Protein AF-A0A1D6P7B5-F1 (afdb_monomer)

Foldseek 3Di:
DPPVVVVVVVVVVVVVCVVVVPPDDDDDDDDDDDDDPDPPVDDDDDDDDAADDQQAPRDPQCADPVGDHPPHDGRPDPPPDDPPDDDDDPPDDD

Secondary structure (DSSP, 8-state):
-HHHHHHHHHHHHHHHHHHHHTT-PPP-PPP-PPP-S--------------S-TTS-SSTTS--TT-------S--S-TT--TT----------

pLDDT: mean 77.25, std 12.46, range [35.91, 92.31]

Sequence (94 aa):
MGSLVNNIMVVGAVLAALVAGGSCGPPKVPPGPNITTNYNGKWLTARATWYGQPNGAGAPDNGGACGIKKVIAKDVIPANWRPDAVYTSNVQFY

Solvent-accessible surface area (backbone atoms only — not comparable to full-atom values): 6609 Å² total; per-residue (Å²): 124,68,68,67,55,51,52,52,53,52,52,50,52,52,52,50,49,55,59,62,67,66,67,76,68,77,84,86,76,79,82,76,87,85,84,68,97,72,84,80,85,71,88,78,93,80,86,85,87,86,60,64,52,70,66,36,48,33,43,95,78,20,36,55,95,88,70,55,67,77,53,83,40,71,60,75,51,56,96,82,69,56,89,96,61,90,74,89,77,86,81,75,87,128

Mean predicted aligned error: 12.61 Å

Radius of gyration: 24.54 Å; Cα contacts (8 Å, |Δi|>4): 47; chains: 1; bounding box: 32×30×79 Å

InterPro domains:
  IPR036908 RlpA-like domain superfamily [G3DSA:2.40.40.10] (25-93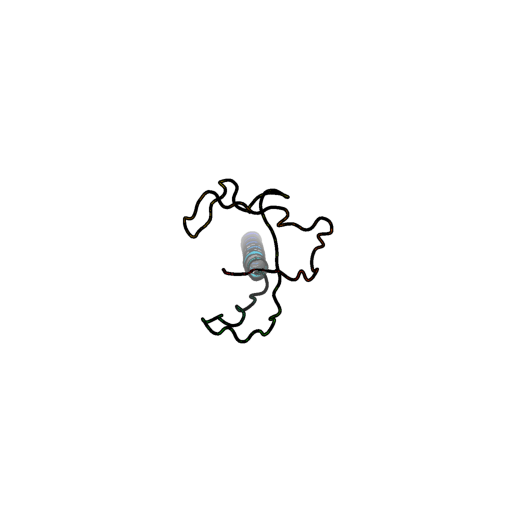)
  IPR036908 RlpA-like domain superfamily [SSF50685] (31-70)

Organism: Zea mays (NCBI:txid4577)

Structure (mmCIF, N/CA/C/O backbone):
data_AF-A0A1D6P7B5-F1
#
_entry.id   AF-A0A1D6P7B5-F1
#
loop_
_atom_site.group_PDB
_atom_site.id
_atom_site.type_symbol
_atom_site.label_atom_id
_atom_site.label_alt_id
_atom_site.label_comp_id
_atom_site.label_asym_id
_atom_site.label_entity_id
_atom_site.label_seq_id
_atom_site.pdbx_PDB_ins_code
_atom_site.Cartn_x
_atom_site.Cartn_y
_atom_site.Cartn_z
_atom_site.occupancy
_atom_site.B_iso_or_equiv
_atom_site.auth_seq_id
_atom_site.auth_comp_id
_atom_site.auth_asym_id
_atom_site.auth_atom_id
_atom_site.pdbx_PDB_model_num
ATOM 1 N N . MET A 1 1 ? 2.552 13.606 58.966 1.00 55.00 1 MET A N 1
ATOM 2 C CA . MET A 1 1 ? 3.445 12.805 58.093 1.00 55.00 1 MET A CA 1
ATOM 3 C C . MET A 1 1 ? 2.703 11.900 57.095 1.00 55.00 1 MET A C 1
ATOM 5 O O . MET A 1 1 ? 3.297 11.591 56.078 1.00 55.00 1 MET A O 1
ATOM 9 N N . GLY 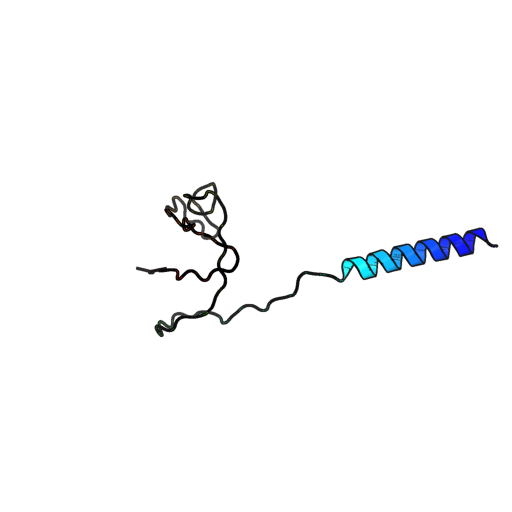A 1 2 ? 1.426 11.525 57.293 1.00 60.25 2 GLY A N 1
ATOM 10 C CA . GLY A 1 2 ? 0.718 10.600 56.378 1.00 60.25 2 GLY A CA 1
ATOM 11 C C . GLY A 1 2 ? 0.231 11.167 55.028 1.00 60.25 2 GLY A C 1
ATOM 12 O O . GLY A 1 2 ? 0.197 10.439 54.046 1.00 60.25 2 GLY A O 1
ATOM 13 N N . SER A 1 3 ? -0.101 12.462 54.939 1.00 65.81 3 SER A N 1
ATOM 14 C CA . SER A 1 3 ? -0.655 13.063 53.703 1.00 65.81 3 SER A CA 1
ATOM 15 C C . SER A 1 3 ? 0.380 13.201 52.569 1.00 65.81 3 SER A C 1
ATOM 17 O O . SER A 1 3 ? 0.099 12.889 51.416 1.00 65.81 3 SER A O 1
ATOM 19 N N . LEU A 1 4 ? 1.620 13.575 52.905 1.00 67.69 4 LEU A N 1
ATOM 20 C CA . LEU A 1 4 ? 2.725 13.703 51.945 1.00 67.69 4 LEU A CA 1
ATOM 21 C C . LEU A 1 4 ? 3.108 12.361 51.307 1.00 67.69 4 LEU A C 1
ATOM 23 O O 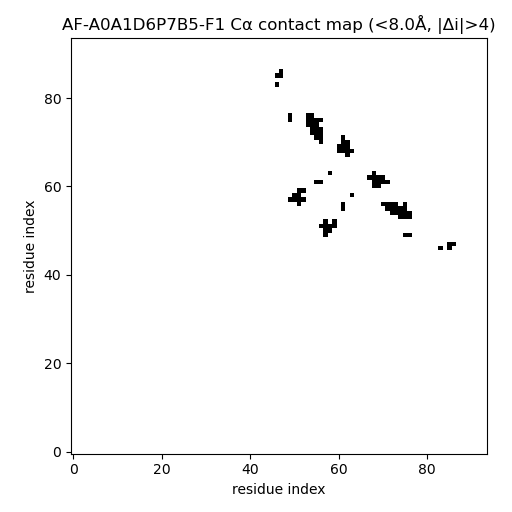. LEU A 1 4 ? 3.331 12.297 50.102 1.00 67.69 4 LEU A O 1
ATOM 27 N N . VAL A 1 5 ? 3.136 11.290 52.105 1.00 73.69 5 VAL A N 1
ATOM 28 C CA . VAL A 1 5 ? 3.458 9.938 51.629 1.00 73.69 5 VAL A CA 1
ATOM 29 C C . VAL A 1 5 ? 2.361 9.427 50.692 1.00 73.69 5 VAL A C 1
ATOM 31 O O . VAL A 1 5 ? 2.673 8.923 49.619 1.00 73.69 5 VAL A O 1
ATOM 34 N N . ASN A 1 6 ? 1.083 9.647 51.021 1.00 75.25 6 ASN A N 1
ATOM 35 C CA . ASN A 1 6 ? -0.030 9.267 50.146 1.00 75.25 6 ASN A CA 1
ATOM 36 C C . ASN A 1 6 ? 0.010 9.990 48.793 1.00 75.25 6 ASN A C 1
ATOM 38 O O . ASN A 1 6 ? -0.179 9.355 47.758 1.00 75.25 6 ASN A O 1
ATOM 42 N N . ASN A 1 7 ? 0.311 11.291 48.778 1.00 77.25 7 ASN A N 1
ATOM 43 C CA . ASN A 1 7 ? 0.398 12.055 47.531 1.00 77.25 7 ASN A CA 1
ATOM 44 C C . ASN A 1 7 ? 1.546 11.565 46.637 1.00 77.25 7 ASN A C 1
ATOM 46 O O . ASN A 1 7 ? 1.371 11.444 45.427 1.00 77.25 7 ASN A O 1
ATOM 50 N N . ILE A 1 8 ? 2.697 11.229 47.227 1.00 82.38 8 ILE A N 1
ATOM 51 C CA . ILE A 1 8 ? 3.838 10.658 46.494 1.00 82.38 8 ILE A CA 1
ATOM 52 C C . ILE A 1 8 ? 3.466 9.309 45.865 1.00 82.38 8 ILE A C 1
ATOM 54 O O . ILE A 1 8 ? 3.784 9.071 44.701 1.00 82.38 8 ILE A O 1
ATOM 58 N N . MET A 1 9 ? 2.749 8.451 46.596 1.00 80.62 9 MET A N 1
ATOM 59 C CA . MET A 1 9 ? 2.303 7.151 46.081 1.00 80.62 9 MET A CA 1
ATOM 60 C C . MET A 1 9 ? 1.304 7.300 44.927 1.00 80.62 9 MET A C 1
ATOM 62 O O . MET A 1 9 ? 1.399 6.576 43.936 1.00 80.62 9 MET A O 1
ATOM 66 N N . VAL A 1 10 ? 0.384 8.267 45.014 1.00 83.38 10 VAL A N 1
ATOM 67 C CA . VAL A 1 10 ? -0.577 8.566 43.939 1.00 83.38 10 VAL A CA 1
ATOM 68 C C . VAL A 1 10 ? 0.139 9.078 42.690 1.00 83.38 10 VAL A C 1
ATOM 70 O O . VAL A 1 10 ? -0.112 8.579 41.595 1.00 83.38 10 VAL A O 1
ATOM 73 N N . VAL A 1 11 ? 1.071 10.022 42.838 1.00 85.56 11 VAL A N 1
ATOM 74 C CA . VAL A 1 11 ? 1.851 10.551 41.706 1.00 85.56 11 VAL A CA 1
ATOM 75 C C . VAL A 1 11 ? 2.703 9.452 41.065 1.00 85.56 11 VAL A C 1
ATOM 77 O O . VAL A 1 11 ? 2.742 9.348 39.839 1.00 85.56 11 VAL A O 1
ATOM 80 N N . GLY A 1 12 ? 3.327 8.591 41.874 1.00 84.88 12 GLY A N 1
ATOM 81 C CA . GLY A 1 12 ? 4.095 7.444 41.388 1.00 84.88 12 GLY A CA 1
ATOM 82 C C . GLY A 1 12 ? 3.244 6.444 40.601 1.00 84.88 12 GLY A C 1
ATOM 83 O O . GLY A 1 12 ? 3.645 6.017 39.519 1.00 84.88 12 GLY A O 1
ATOM 84 N N . ALA A 1 13 ? 2.045 6.118 41.093 1.00 84.44 13 ALA A N 1
ATOM 85 C CA . ALA A 1 13 ? 1.118 5.214 40.412 1.00 84.44 13 ALA A CA 1
ATOM 86 C C . ALA A 1 13 ? 0.608 5.789 39.079 1.00 84.44 13 ALA A C 1
ATOM 88 O O . ALA A 1 13 ? 0.549 5.072 38.080 1.00 84.44 13 ALA A O 1
ATOM 89 N N . VAL A 1 14 ? 0.294 7.089 39.040 1.00 84.25 14 VAL A N 1
ATOM 90 C CA . VAL A 1 14 ? -0.124 7.778 37.809 1.00 84.25 14 VAL A CA 1
ATOM 91 C C . VAL A 1 14 ? 1.018 7.795 36.792 1.00 84.25 14 VAL A C 1
ATOM 93 O O . VAL A 1 14 ? 0.810 7.428 35.638 1.00 84.25 14 VAL A O 1
ATOM 96 N N . LEU A 1 15 ? 2.241 8.135 37.209 1.00 82.94 15 LEU A N 1
ATOM 97 C CA . LEU A 1 15 ? 3.400 8.147 36.314 1.00 82.94 15 LEU A CA 1
ATOM 98 C C . LEU A 1 15 ? 3.699 6.751 35.743 1.00 82.94 15 LEU A C 1
ATOM 100 O O . LEU A 1 15 ? 3.937 6.620 34.543 1.00 82.94 15 LEU A O 1
ATOM 104 N N . ALA A 1 16 ? 3.619 5.704 36.569 1.00 80.69 16 ALA A N 1
ATOM 105 C CA . ALA A 1 16 ? 3.791 4.323 36.121 1.00 80.69 16 ALA A CA 1
ATOM 106 C C . ALA A 1 16 ? 2.718 3.902 35.100 1.00 80.69 16 ALA A C 1
ATOM 108 O O . ALA A 1 16 ? 3.043 3.263 34.098 1.00 80.69 16 ALA A O 1
ATOM 109 N N . ALA A 1 17 ? 1.459 4.306 35.307 1.00 78.12 17 ALA A N 1
ATOM 110 C CA . ALA A 1 17 ? 0.364 4.023 34.381 1.00 78.12 17 ALA A CA 1
ATOM 111 C C . ALA A 1 17 ? 0.535 4.736 33.027 1.00 78.12 17 ALA A C 1
ATOM 113 O O . ALA A 1 17 ? 0.282 4.128 31.987 1.00 78.12 17 ALA A O 1
ATOM 114 N N . LEU A 1 18 ? 1.011 5.989 33.013 1.00 76.94 18 LEU A N 1
ATOM 115 C CA . LEU A 1 18 ? 1.295 6.707 31.764 1.00 76.94 18 LEU A CA 1
ATOM 116 C C . LEU A 1 18 ? 2.456 6.073 30.982 1.00 76.94 18 LEU A C 1
ATOM 118 O O . LEU A 1 18 ? 2.373 5.945 29.760 1.00 76.94 18 LEU A O 1
ATOM 122 N N . VAL A 1 19 ? 3.521 5.653 31.671 1.00 74.56 19 VAL A N 1
ATOM 123 C CA . VAL A 1 19 ? 4.689 5.025 31.029 1.00 74.56 19 VAL A CA 1
ATOM 124 C C . VAL A 1 19 ? 4.331 3.652 30.456 1.00 74.56 19 VAL A C 1
ATOM 126 O O . VAL A 1 19 ? 4.688 3.362 29.314 1.00 74.56 19 VAL A O 1
ATOM 129 N N . ALA A 1 20 ? 3.586 2.836 31.209 1.00 67.81 20 ALA A N 1
ATOM 130 C CA . ALA A 1 20 ? 3.148 1.513 30.765 1.00 67.81 20 ALA A CA 1
ATOM 131 C C . ALA A 1 20 ? 2.071 1.580 29.666 1.00 67.81 20 ALA A C 1
ATOM 133 O O . ALA A 1 20 ? 2.085 0.778 28.735 1.00 67.81 20 ALA A O 1
ATOM 134 N N . GLY A 1 21 ? 1.156 2.553 29.734 1.00 64.81 21 GLY A N 1
ATOM 135 C CA . GLY A 1 21 ? 0.109 2.744 28.727 1.00 64.81 21 GLY A CA 1
ATOM 136 C C . GLY A 1 21 ? 0.628 3.270 27.384 1.00 64.81 21 GLY A C 1
ATOM 137 O O . GLY A 1 21 ? 0.028 2.999 26.346 1.00 64.81 21 GLY A O 1
ATOM 138 N N . GLY A 1 22 ? 1.755 3.991 27.380 1.00 62.59 22 GLY A N 1
ATOM 139 C CA . GLY A 1 22 ? 2.360 4.550 26.166 1.00 62.59 22 GLY A CA 1
ATOM 140 C C . GLY A 1 22 ? 3.239 3.582 25.366 1.00 62.59 22 GLY A C 1
ATOM 141 O O . GLY A 1 22 ? 3.672 3.930 24.270 1.00 62.59 22 GLY A O 1
ATOM 142 N N . SER A 1 23 ? 3.532 2.383 25.884 1.00 63.47 23 SER A N 1
ATOM 143 C CA . SER A 1 23 ? 4.510 1.468 25.266 1.00 63.47 23 SER A CA 1
ATOM 144 C C . SER A 1 23 ? 3.928 0.581 24.152 1.00 63.47 23 SER A C 1
ATOM 146 O O . SER A 1 23 ? 4.675 -0.091 23.442 1.00 63.47 23 SER A O 1
ATOM 148 N N . CYS A 1 24 ? 2.605 0.572 23.976 1.00 66.44 24 CYS A N 1
ATOM 149 C CA . CYS A 1 24 ? 1.899 -0.326 23.061 1.00 66.44 24 CYS A CA 1
ATOM 150 C C . CYS A 1 24 ? 1.671 0.333 21.689 1.00 66.44 24 CYS A C 1
ATOM 152 O O . CYS A 1 24 ? 0.543 0.661 21.324 1.00 66.44 24 CYS A O 1
ATOM 154 N N . GLY A 1 25 ? 2.740 0.556 20.922 1.00 69.31 25 GLY A N 1
ATOM 155 C CA . GLY A 1 25 ? 2.607 0.925 19.509 1.00 69.31 25 GLY A CA 1
ATOM 156 C C . GLY A 1 25 ? 2.074 -0.250 18.671 1.00 69.31 25 GLY A C 1
ATOM 157 O O . GLY A 1 25 ? 2.286 -1.407 19.045 1.00 69.31 25 GLY A O 1
ATOM 158 N N . PR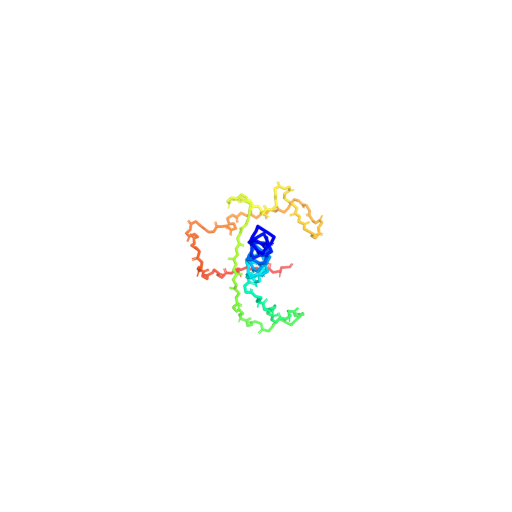O A 1 26 ? 1.403 -0.001 17.530 1.00 76.81 26 PRO A N 1
ATOM 159 C CA . PRO A 1 26 ? 1.047 -1.074 16.605 1.00 76.81 26 PRO A CA 1
ATOM 160 C C . PRO A 1 26 ? 2.304 -1.866 16.189 1.00 76.81 26 PRO A C 1
ATOM 162 O O . PRO A 1 26 ? 3.388 -1.278 16.100 1.00 76.81 26 PRO A O 1
ATOM 165 N N . PRO A 1 27 ? 2.190 -3.183 15.920 1.00 79.06 27 PRO A N 1
ATOM 166 C CA . PRO A 1 27 ? 3.329 -4.002 15.522 1.00 79.06 27 PRO A CA 1
ATOM 167 C C . PRO A 1 27 ? 4.083 -3.379 14.345 1.00 79.06 27 PRO A C 1
ATOM 169 O O . PRO A 1 27 ? 3.495 -3.058 13.310 1.00 79.06 27 PRO A O 1
ATOM 172 N N . LYS A 1 28 ? 5.401 -3.220 14.488 1.00 84.38 28 LYS A N 1
ATOM 173 C CA . LYS A 1 28 ? 6.249 -2.733 13.400 1.00 84.38 28 LYS A CA 1
ATOM 174 C C . LYS A 1 28 ? 6.434 -3.846 12.373 1.00 84.38 28 LYS A C 1
ATOM 176 O O . LYS A 1 28 ? 7.147 -4.812 12.626 1.00 84.38 28 LYS A O 1
ATOM 181 N N . VAL A 1 29 ? 5.811 -3.692 11.209 1.00 85.94 29 VAL A N 1
ATOM 182 C CA . VAL A 1 29 ? 6.006 -4.590 10.065 1.00 85.94 29 VAL A CA 1
ATOM 183 C C . VAL A 1 29 ? 7.145 -4.029 9.202 1.00 85.94 29 VAL A C 1
ATOM 185 O O . VAL A 1 29 ? 7.035 -2.885 8.752 1.00 85.94 29 VAL A O 1
ATOM 188 N N . PRO A 1 30 ? 8.257 -4.760 8.990 1.00 90.50 30 PRO A N 1
ATOM 189 C CA . PRO A 1 30 ? 9.312 -4.306 8.090 1.00 90.50 30 PRO A CA 1
ATOM 190 C C . PRO A 1 30 ? 8.794 -4.254 6.641 1.00 90.50 30 PRO A C 1
ATOM 192 O O . PRO A 1 30 ? 7.955 -5.079 6.269 1.00 90.50 30 PRO A O 1
ATOM 195 N N . PRO A 1 31 ? 9.279 -3.315 5.807 1.00 90.38 31 PRO A N 1
ATOM 196 C CA . PRO A 1 31 ? 8.946 -3.299 4.387 1.00 90.38 31 PRO A CA 1
ATOM 197 C C . PRO A 1 31 ? 9.327 -4.616 3.702 1.00 90.38 31 PRO A C 1
ATOM 199 O O . PRO A 1 31 ? 10.329 -5.243 4.049 1.00 90.38 31 PRO A O 1
ATOM 202 N N . GLY A 1 32 ? 8.526 -5.020 2.715 1.00 86.94 32 GLY A N 1
ATOM 203 C CA . GLY A 1 32 ? 8.862 -6.137 1.838 1.00 86.94 32 GLY A CA 1
ATOM 204 C C . GLY A 1 32 ? 10.064 -5.834 0.928 1.00 86.94 32 GLY A C 1
ATOM 205 O O . GLY A 1 32 ? 10.671 -4.765 1.020 1.00 86.94 32 GLY A O 1
ATOM 206 N N . PRO A 1 33 ? 10.414 -6.764 0.025 1.00 88.62 33 PRO A N 1
ATOM 207 C CA . PRO A 1 33 ? 11.508 -6.570 -0.924 1.00 88.62 33 PRO A CA 1
ATOM 208 C C . PRO A 1 33 ? 11.323 -5.316 -1.793 1.00 88.62 33 PRO A C 1
ATOM 210 O O . PRO A 1 33 ? 10.223 -5.043 -2.272 1.00 88.62 33 PRO A O 1
ATOM 213 N N . ASN A 1 34 ? 12.415 -4.592 -2.055 1.00 91.81 34 ASN A N 1
ATOM 214 C CA . ASN A 1 34 ? 12.417 -3.485 -3.013 1.00 91.81 34 ASN A CA 1
ATOM 215 C C . ASN A 1 34 ? 12.306 -4.016 -4.447 1.00 91.81 34 ASN A C 1
ATOM 217 O O . ASN A 1 34 ? 13.101 -4.859 -4.868 1.00 91.81 34 ASN A O 1
ATOM 221 N N . ILE A 1 35 ? 11.345 -3.488 -5.204 1.00 89.50 35 ILE A N 1
ATOM 222 C CA . ILE A 1 35 ? 11.148 -3.829 -6.614 1.00 89.50 35 ILE A CA 1
ATOM 223 C C . ILE A 1 35 ? 12.090 -2.985 -7.476 1.00 89.50 35 ILE A C 1
ATOM 225 O O . ILE A 1 35 ? 12.135 -1.763 -7.350 1.00 89.50 35 ILE A O 1
ATOM 229 N N . THR A 1 36 ? 12.846 -3.643 -8.351 1.00 91.31 36 THR A N 1
ATOM 230 C CA . THR A 1 36 ? 13.724 -3.006 -9.343 1.00 91.31 36 THR A CA 1
ATOM 231 C C . THR A 1 36 ? 13.118 -3.130 -10.742 1.00 91.31 36 THR A C 1
ATOM 233 O O . THR A 1 36 ? 12.045 -3.701 -10.918 1.00 91.31 36 THR A O 1
ATOM 236 N N . THR A 1 37 ? 13.815 -2.647 -11.770 1.00 92.31 37 THR A N 1
ATOM 237 C CA . THR A 1 37 ? 13.411 -2.756 -13.185 1.00 92.31 37 THR A CA 1
ATOM 238 C C . THR A 1 37 ? 13.500 -4.184 -13.76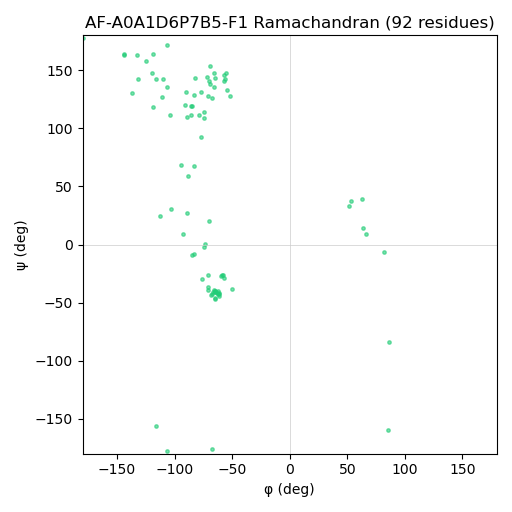1 1.00 92.31 37 THR A C 1
ATOM 240 O O . THR A 1 37 ? 13.572 -4.365 -14.973 1.00 92.31 37 THR A O 1
ATOM 243 N N . ASN A 1 38 ? 13.519 -5.221 -12.916 1.00 91.62 38 ASN A N 1
ATOM 244 C CA . ASN A 1 38 ? 13.588 -6.619 -13.334 1.00 91.62 38 ASN A CA 1
ATOM 245 C C . ASN A 1 38 ? 12.183 -7.211 -13.550 1.00 91.62 38 ASN A C 1
ATOM 247 O O . ASN A 1 38 ? 11.465 -7.501 -12.594 1.00 91.62 38 ASN A O 1
ATOM 251 N N . TYR A 1 39 ? 11.829 -7.469 -14.808 1.00 89.56 39 TYR A N 1
ATOM 252 C CA . TYR A 1 39 ? 10.543 -8.040 -15.221 1.00 89.56 39 TYR A CA 1
ATOM 253 C C . TYR A 1 39 ? 10.555 -9.580 -15.240 1.00 89.56 39 TYR A C 1
ATOM 255 O O . TYR A 1 39 ? 10.306 -10.208 -16.264 1.00 89.56 39 TYR A O 1
ATOM 263 N N . ASN A 1 40 ? 10.844 -10.218 -14.103 1.00 90.25 40 ASN A N 1
ATOM 264 C CA . ASN A 1 40 ? 11.009 -11.680 -14.017 1.00 90.25 40 ASN A CA 1
ATOM 265 C C . ASN A 1 40 ? 9.704 -12.508 -14.115 1.00 90.25 40 ASN A C 1
ATOM 267 O O . ASN A 1 40 ? 9.755 -13.733 -13.992 1.00 90.25 40 ASN A O 1
ATOM 271 N N . GLY A 1 41 ? 8.546 -11.859 -14.278 1.00 87.12 41 GLY A N 1
ATOM 272 C CA . GLY A 1 41 ? 7.239 -12.505 -14.443 1.00 87.12 41 GLY A CA 1
ATOM 273 C C . GLY A 1 41 ? 6.720 -13.279 -13.224 1.00 87.12 41 GLY A C 1
ATOM 274 O O . GLY A 1 41 ? 5.732 -14.003 -13.346 1.00 87.12 41 GLY A O 1
ATOM 275 N N . LYS A 1 42 ? 7.363 -13.170 -12.054 1.00 85.81 42 LYS A N 1
ATOM 276 C CA . LYS A 1 42 ? 6.943 -13.883 -10.840 1.00 85.81 42 LYS A CA 1
ATOM 277 C C . LYS A 1 42 ? 5.959 -13.048 -10.028 1.00 85.81 42 LYS A C 1
ATOM 279 O O . LYS A 1 42 ? 6.226 -11.895 -9.704 1.00 85.81 42 LYS A O 1
ATOM 284 N N . TRP A 1 43 ? 4.852 -13.669 -9.633 1.00 84.38 43 TRP A N 1
ATOM 285 C CA . TRP A 1 43 ? 3.900 -13.080 -8.695 1.00 84.38 43 TRP A CA 1
ATOM 286 C C . TRP A 1 43 ? 4.496 -13.001 -7.287 1.00 84.38 43 TRP A C 1
ATOM 288 O O . TRP A 1 43 ? 5.177 -13.926 -6.839 1.00 84.38 43 TRP A O 1
ATOM 298 N N . LEU A 1 44 ? 4.212 -11.907 -6.581 1.00 84.94 44 LEU A N 1
ATOM 299 C CA . LEU A 1 44 ? 4.591 -11.698 -5.184 1.00 84.94 44 LEU A CA 1
ATOM 300 C C . LEU A 1 44 ? 3.338 -11.505 -4.329 1.00 84.94 44 LEU A C 1
ATOM 302 O O . LEU A 1 44 ? 2.348 -10.929 -4.778 1.00 84.94 44 LEU A O 1
ATOM 306 N N . THR A 1 45 ? 3.398 -11.957 -3.080 1.00 82.94 45 THR A N 1
ATOM 307 C CA . THR A 1 45 ? 2.319 -11.751 -2.110 1.00 82.94 45 THR A CA 1
ATOM 308 C C . THR A 1 45 ? 2.347 -10.319 -1.578 1.00 82.94 45 THR A C 1
ATOM 310 O O . THR A 1 45 ? 3.384 -9.845 -1.117 1.00 82.94 45 THR A O 1
ATOM 313 N N . ALA A 1 46 ? 1.193 -9.651 -1.576 1.00 81.88 46 ALA A N 1
ATOM 314 C CA . ALA A 1 46 ? 0.993 -8.334 -0.977 1.00 81.88 46 ALA A CA 1
ATOM 315 C C . ALA A 1 46 ? -0.412 -8.231 -0.357 1.00 81.88 46 ALA A C 1
ATOM 317 O O . ALA A 1 46 ? -1.297 -9.027 -0.673 1.00 81.88 46 ALA A O 1
ATOM 318 N N . ARG A 1 47 ? -0.623 -7.244 0.523 1.00 78.31 47 ARG A N 1
ATOM 319 C CA . ARG A 1 47 ? -1.956 -6.877 1.033 1.00 78.31 47 ARG A CA 1
ATOM 320 C C . ARG A 1 47 ? -2.387 -5.566 0.387 1.00 78.31 47 ARG A C 1
ATOM 322 O O . ARG A 1 47 ? -1.589 -4.635 0.318 1.00 78.31 47 ARG A O 1
ATOM 329 N N . ALA A 1 48 ? -3.635 -5.500 -0.064 1.00 77.62 48 ALA A N 1
ATOM 330 C CA . ALA A 1 48 ? -4.205 -4.323 -0.706 1.00 77.62 48 ALA A CA 1
ATOM 331 C C . ALA A 1 48 ? -5.358 -3.748 0.127 1.00 77.62 48 ALA A C 1
ATOM 333 O O . ALA A 1 48 ? -6.163 -4.490 0.690 1.00 77.62 48 ALA A O 1
ATOM 334 N N . THR A 1 49 ? -5.447 -2.421 0.167 1.00 79.94 49 THR A N 1
ATOM 335 C CA . THR A 1 49 ? -6.590 -1.660 0.684 1.00 79.94 49 THR A CA 1
ATOM 336 C C . THR A 1 49 ? -6.951 -0.565 -0.317 1.00 79.94 49 THR A C 1
ATOM 338 O O . THR A 1 49 ? -6.163 -0.232 -1.203 1.00 79.94 49 THR A O 1
ATOM 341 N N . TRP A 1 50 ? -8.153 -0.014 -0.192 1.00 81.69 50 TRP A N 1
ATOM 342 C CA . TRP A 1 50 ? -8.651 1.078 -1.023 1.00 81.69 50 TRP A CA 1
ATOM 343 C C . TRP A 1 50 ? -9.093 2.249 -0.150 1.00 81.69 50 TRP A C 1
ATOM 345 O O . TRP A 1 50 ?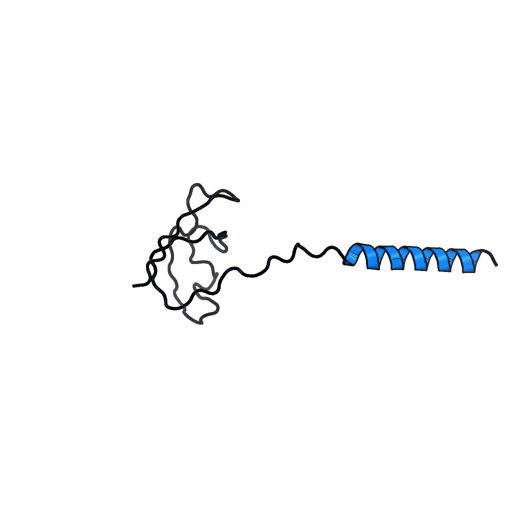 -9.370 2.089 1.038 1.00 81.69 50 TRP A O 1
ATOM 355 N N . TYR A 1 51 ? -9.139 3.437 -0.745 1.00 83.12 51 TYR A N 1
ATOM 356 C CA . TYR A 1 51 ? -9.590 4.664 -0.097 1.00 83.12 51 TYR A CA 1
ATOM 357 C C . TYR A 1 51 ? -10.348 5.526 -1.108 1.00 83.12 51 TYR A C 1
ATOM 359 O O . TYR A 1 51 ? -10.240 5.306 -2.312 1.00 83.12 51 TYR A O 1
ATOM 367 N N . GLY A 1 52 ? -11.098 6.515 -0.623 1.00 86.81 52 GLY A N 1
ATOM 368 C CA . GLY A 1 52 ? -11.882 7.403 -1.478 1.00 86.81 52 GLY A CA 1
ATOM 369 C C . GLY A 1 52 ? -13.259 6.850 -1.839 1.00 86.81 52 GLY A C 1
ATOM 370 O O . GLY A 1 52 ? -13.816 6.010 -1.135 1.00 86.81 52 GLY A O 1
ATOM 371 N N . GLN A 1 53 ? -13.838 7.386 -2.914 1.00 83.69 53 GLN A N 1
ATOM 372 C CA . GLN A 1 53 ? -15.173 7.004 -3.378 1.00 83.69 53 GLN A CA 1
ATOM 373 C C . GLN A 1 53 ? -15.177 5.590 -3.994 1.00 83.69 53 GLN A C 1
ATOM 375 O O . GLN A 1 53 ? -14.232 5.263 -4.712 1.00 83.69 53 GLN A O 1
ATOM 380 N N . PRO A 1 54 ? -16.252 4.792 -3.811 1.00 80.69 54 PRO A N 1
ATOM 381 C CA . PRO A 1 54 ? -16.366 3.424 -4.335 1.00 80.69 54 PRO A CA 1
ATOM 382 C C . PRO A 1 54 ? -16.046 3.256 -5.830 1.00 80.69 54 PRO A C 1
ATOM 384 O O . PRO A 1 54 ? -15.398 2.294 -6.232 1.00 80.69 54 PRO A O 1
ATOM 387 N N . ASN A 1 55 ? -16.459 4.222 -6.652 1.00 80.12 55 ASN A N 1
ATOM 388 C CA . ASN A 1 55 ? -16.212 4.244 -8.098 1.00 80.12 55 ASN A CA 1
ATOM 389 C C . ASN A 1 55 ? -15.256 5.385 -8.503 1.00 80.12 55 ASN A C 1
ATOM 391 O O . ASN A 1 55 ? -15.325 5.878 -9.628 1.00 80.12 55 ASN A O 1
ATOM 395 N N . GLY A 1 56 ? -14.413 5.851 -7.574 1.00 80.44 56 GLY A N 1
ATOM 396 C CA . GLY A 1 56 ? -13.449 6.932 -7.787 1.00 80.44 56 GLY A CA 1
ATOM 397 C C . GLY A 1 56 ? -11.999 6.450 -7.885 1.00 80.44 56 GLY A C 1
ATOM 398 O O . GLY A 1 56 ? -11.677 5.301 -7.595 1.00 80.44 56 GLY A O 1
ATOM 399 N N . ALA A 1 57 ? -11.095 7.364 -8.243 1.00 85.25 57 ALA A N 1
ATOM 400 C CA . ALA A 1 57 ? -9.666 7.087 -8.423 1.00 85.25 57 ALA A CA 1
ATOM 401 C C . ALA A 1 57 ? -8.824 7.248 -7.136 1.00 85.25 57 ALA A C 1
ATOM 403 O O . ALA A 1 57 ? -7.640 7.579 -7.192 1.00 85.25 57 ALA A O 1
ATOM 404 N N . GLY A 1 58 ? -9.429 7.054 -5.963 1.00 87.56 58 GLY A N 1
ATOM 405 C CA . GLY A 1 58 ? -8.775 7.276 -4.674 1.00 87.56 58 GLY A CA 1
ATOM 406 C C . GLY A 1 58 ? -8.870 8.724 -4.198 1.00 87.56 58 GLY A C 1
ATOM 407 O O . GLY A 1 58 ? -9.745 9.060 -3.398 1.00 87.56 58 GLY A O 1
ATOM 408 N N . ALA A 1 59 ? -7.971 9.591 -4.666 1.00 89.00 59 ALA A N 1
ATOM 409 C CA . ALA A 1 59 ? -7.893 10.968 -4.180 1.00 89.00 59 ALA A CA 1
ATOM 410 C C . ALA A 1 59 ? -9.150 11.788 -4.554 1.00 89.00 59 ALA A C 1
ATOM 412 O O . ALA A 1 59 ? -9.577 11.740 -5.711 1.00 89.00 59 ALA A O 1
ATOM 413 N N . PRO A 1 60 ? -9.725 12.588 -3.629 1.00 88.25 60 PRO A N 1
ATOM 414 C CA . PRO A 1 60 ? -10.928 13.383 -3.906 1.00 88.25 60 PRO A CA 1
ATOM 415 C C . PRO A 1 60 ? -10.786 14.376 -5.069 1.00 88.25 60 PRO A C 1
ATOM 417 O O . PRO A 1 60 ? -11.774 14.729 -5.704 1.00 88.25 60 PRO A O 1
ATOM 420 N N . ASP A 1 61 ? -9.564 14.825 -5.355 1.00 90.00 61 ASP A N 1
ATOM 421 C CA . ASP A 1 61 ? -9.234 15.759 -6.434 1.00 90.00 61 ASP A CA 1
ATOM 422 C C . ASP A 1 61 ? -8.834 15.058 -7.750 1.00 90.00 61 ASP A C 1
ATOM 424 O O . ASP A 1 61 ? -8.350 15.717 -8.674 1.00 90.00 61 ASP A O 1
ATOM 428 N N . ASN A 1 62 ? -9.002 13.730 -7.848 1.00 86.56 62 ASN A N 1
ATOM 429 C CA . ASN A 1 62 ? -8.499 12.896 -8.950 1.00 86.56 62 ASN A CA 1
ATOM 430 C C . ASN A 1 62 ? -6.994 13.111 -9.224 1.00 86.56 62 ASN A C 1
ATOM 432 O O . ASN A 1 62 ? -6.550 13.093 -10.379 1.00 86.56 62 ASN A O 1
ATOM 436 N N . GLY A 1 63 ? -6.218 13.386 -8.171 1.00 89.50 63 GLY A N 1
ATOM 437 C CA . GLY A 1 63 ? -4.769 13.559 -8.213 1.00 89.50 63 GLY A CA 1
ATOM 438 C C . GLY A 1 63 ? -4.006 12.496 -7.419 1.00 89.50 63 GLY A C 1
ATOM 439 O O . GLY A 1 63 ? -4.495 11.398 -7.175 1.00 89.50 63 GLY A O 1
ATOM 440 N N . GLY A 1 64 ? -2.784 12.826 -6.999 1.00 89.94 64 GLY A N 1
ATOM 441 C CA . GLY A 1 64 ? -1.989 11.989 -6.100 1.00 89.94 64 GLY A CA 1
ATOM 442 C C . GLY A 1 64 ? -0.634 12.608 -5.760 1.00 89.94 64 GLY A C 1
ATOM 443 O O . GLY A 1 64 ? -0.271 13.663 -6.285 1.00 89.94 64 GLY A O 1
ATOM 444 N N . ALA A 1 65 ? 0.134 11.928 -4.904 1.00 91.62 65 ALA A N 1
ATOM 445 C CA . ALA A 1 65 ? 1.449 12.386 -4.440 1.00 91.62 65 ALA A CA 1
ATOM 446 C C . ALA A 1 65 ? 2.470 12.596 -5.577 1.00 91.62 65 ALA A C 1
ATOM 448 O O . ALA A 1 65 ? 3.349 13.441 -5.464 1.00 91.62 65 ALA A O 1
ATOM 449 N N . CYS A 1 66 ? 2.327 11.878 -6.695 1.00 90.94 66 CYS A N 1
ATOM 450 C CA . CYS A 1 66 ? 3.180 12.028 -7.879 1.00 90.94 66 CYS A CA 1
ATOM 451 C C . CYS A 1 66 ? 2.886 13.296 -8.706 1.00 90.94 66 CYS A C 1
ATOM 453 O O . CYS A 1 66 ? 3.537 13.517 -9.722 1.00 90.94 66 CYS A O 1
ATOM 455 N N . GLY A 1 67 ? 1.890 14.109 -8.332 1.00 90.31 67 GLY A N 1
ATOM 456 C CA . GLY A 1 67 ? 1.570 15.380 -8.998 1.00 90.31 67 GLY A CA 1
ATOM 457 C C . GLY A 1 67 ? 0.713 15.272 -10.267 1.00 90.31 67 GLY A C 1
ATOM 458 O O . GLY A 1 67 ? 0.250 16.291 -10.774 1.00 90.31 67 GLY A O 1
ATOM 459 N N . ILE A 1 68 ? 0.436 14.060 -10.755 1.00 88.25 68 ILE A N 1
ATOM 460 C CA . ILE A 1 68 ? -0.460 13.822 -11.897 1.00 88.25 68 ILE A CA 1
ATOM 461 C C . ILE A 1 68 ? -1.906 14.138 -11.487 1.00 88.25 68 ILE A C 1
ATOM 463 O O . ILE A 1 68 ? -2.333 13.795 -10.383 1.00 88.25 68 ILE A O 1
ATOM 467 N N . LYS A 1 69 ? -2.662 14.795 -12.374 1.00 87.25 69 LYS A N 1
ATOM 468 C CA . LYS A 1 69 ? -4.085 15.135 -12.196 1.00 87.25 69 LYS A CA 1
ATOM 469 C C . LYS A 1 69 ? -4.943 14.470 -13.269 1.00 87.25 69 LYS A C 1
ATOM 471 O O . LYS A 1 69 ? -4.426 14.068 -14.308 1.00 87.25 69 LYS A O 1
ATOM 476 N N . LYS A 1 70 ? -6.261 14.425 -13.034 1.00 84.06 70 LYS A N 1
ATOM 477 C CA . LYS A 1 70 ? -7.255 13.754 -13.895 1.00 84.06 70 LYS A CA 1
ATOM 478 C C . LYS A 1 70 ? -7.021 12.244 -13.996 1.00 84.06 70 LYS A C 1
ATOM 480 O O . LYS A 1 70 ? -7.186 11.653 -15.059 1.00 84.06 70 LYS A O 1
ATOM 485 N N . VAL A 1 71 ? -6.644 11.623 -12.884 1.00 79.06 71 VAL A N 1
ATOM 486 C CA . VAL A 1 71 ? -6.581 10.166 -12.785 1.00 79.06 71 VAL A CA 1
ATOM 487 C C . VAL A 1 71 ? -8.006 9.620 -12.861 1.00 79.06 71 VAL A C 1
ATOM 489 O O . VAL A 1 71 ? -8.880 10.052 -12.113 1.00 79.06 71 VAL A O 1
ATOM 492 N N . ILE A 1 72 ? -8.244 8.689 -13.782 1.00 76.12 72 ILE A N 1
ATOM 493 C CA . ILE A 1 72 ? -9.535 8.019 -13.941 1.00 76.12 72 ILE A CA 1
ATOM 494 C C . ILE A 1 72 ? -9.306 6.536 -13.701 1.00 76.12 72 ILE A C 1
ATOM 496 O O . ILE A 1 72 ? -8.568 5.889 -14.440 1.00 76.12 72 ILE A O 1
ATOM 500 N N . ALA A 1 73 ? -9.968 5.999 -12.685 1.00 69.25 73 ALA A N 1
ATOM 501 C CA . ALA A 1 73 ? -10.025 4.574 -12.426 1.00 69.25 73 ALA A CA 1
ATOM 502 C C . ALA A 1 73 ? -11.469 4.226 -12.065 1.00 69.25 73 ALA A C 1
ATOM 504 O O . ALA A 1 73 ? -12.096 4.918 -11.265 1.00 69.25 73 ALA A O 1
ATOM 505 N N . LYS A 1 74 ? -12.010 3.201 -12.719 1.00 67.12 74 LYS A N 1
ATOM 506 C CA . LYS A 1 74 ? -13.373 2.712 -12.502 1.00 67.12 74 LYS A CA 1
ATOM 507 C C . LYS A 1 74 ? -13.289 1.362 -11.818 1.00 67.12 74 LYS A C 1
ATOM 509 O O . LYS A 1 74 ? -12.378 0.596 -12.118 1.00 67.12 74 LYS A O 1
ATOM 514 N N . ASP A 1 75 ? -14.222 1.117 -10.905 1.00 69.19 75 ASP A N 1
ATOM 515 C CA . ASP A 1 75 ? -14.385 -0.171 -10.224 1.00 69.19 75 ASP A CA 1
ATOM 516 C C . ASP A 1 75 ? -13.088 -0.674 -9.572 1.00 69.19 75 ASP A C 1
ATOM 518 O O . ASP A 1 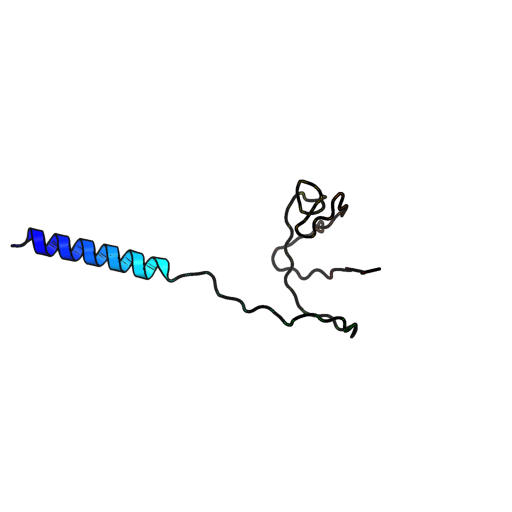75 ? -12.792 -1.866 -9.542 1.00 69.19 75 ASP A O 1
ATOM 522 N N . VAL A 1 76 ? -12.309 0.268 -9.021 1.00 70.38 76 VAL A N 1
ATOM 523 C CA . VAL A 1 76 ? -11.098 -0.020 -8.231 1.00 70.38 76 VAL A CA 1
ATOM 524 C C . VAL A 1 76 ? -11.440 -0.918 -7.041 1.00 70.38 76 VAL A C 1
ATOM 526 O O . VAL A 1 76 ? -10.612 -1.701 -6.578 1.00 70.38 76 VAL A O 1
ATOM 529 N N . ILE A 1 77 ? -12.677 -0.8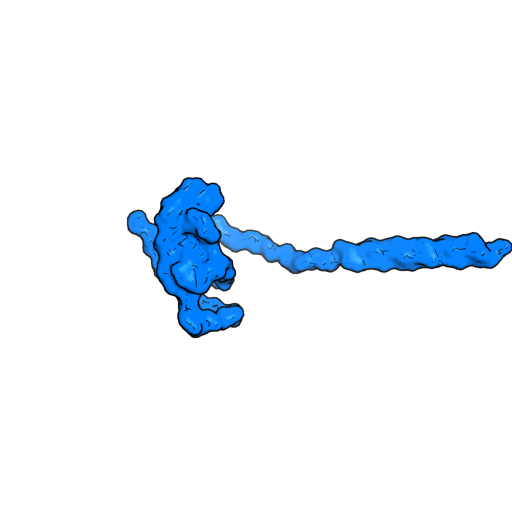03 -6.557 1.00 72.38 77 ILE A N 1
ATOM 530 C CA . ILE A 1 77 ? -13.220 -1.581 -5.457 1.00 72.38 77 ILE A CA 1
ATOM 531 C C . ILE A 1 77 ? -14.145 -2.640 -6.056 1.00 72.38 77 ILE A C 1
ATOM 533 O O . ILE A 1 77 ? -15.198 -2.294 -6.597 1.00 72.38 77 ILE A O 1
ATOM 537 N N . PRO A 1 78 ? -13.777 -3.930 -5.983 1.00 73.12 78 PRO A N 1
ATOM 538 C CA . PRO A 1 78 ? -14.607 -4.988 -6.532 1.00 73.12 78 PRO A CA 1
ATOM 539 C C . PRO A 1 78 ? -15.931 -5.078 -5.764 1.00 73.12 78 PRO A C 1
ATOM 541 O O . PRO A 1 78 ? -15.967 -4.939 -4.542 1.00 73.12 78 PRO A O 1
ATOM 544 N N . ALA A 1 79 ? -17.026 -5.366 -6.473 1.00 74.88 79 ALA A N 1
ATOM 545 C CA . ALA A 1 79 ? -18.373 -5.415 -5.891 1.00 74.88 79 ALA A CA 1
ATOM 546 C C . ALA A 1 79 ? -18.511 -6.415 -4.723 1.00 74.88 79 ALA A C 1
ATOM 548 O O . ALA A 1 79 ? -19.350 -6.243 -3.845 1.00 74.88 79 ALA A O 1
ATOM 549 N N . ASN A 1 80 ? -17.675 -7.455 -4.694 1.00 76.00 80 ASN A N 1
ATOM 550 C CA . ASN A 1 80 ? -17.607 -8.467 -3.641 1.00 76.00 80 ASN A CA 1
ATOM 551 C C . ASN A 1 80 ? -16.412 -8.256 -2.694 1.00 76.00 80 ASN A C 1
ATOM 553 O O . ASN A 1 80 ? -15.850 -9.238 -2.194 1.00 76.00 80 ASN A O 1
ATOM 557 N N . TRP A 1 81 ? -15.991 -7.004 -2.481 1.00 76.62 81 TRP A N 1
ATOM 558 C CA . TRP A 1 81 ? -14.874 -6.701 -1.597 1.00 76.62 81 TRP A CA 1
ATOM 559 C C . TRP A 1 81 ? -15.079 -7.300 -0.198 1.00 76.62 81 TRP A C 1
ATOM 561 O O . TRP A 1 81 ? -16.147 -7.173 0.404 1.00 76.62 81 TRP A O 1
ATOM 571 N N . ARG A 1 82 ? -14.039 -7.951 0.325 1.00 74.06 82 ARG A N 1
ATOM 572 C CA . ARG A 1 82 ? -13.973 -8.456 1.696 1.00 74.06 82 ARG A CA 1
ATOM 573 C C . ARG A 1 82 ? -12.648 -8.033 2.326 1.00 74.06 82 ARG A C 1
ATOM 575 O O . ARG A 1 82 ? -11.624 -8.063 1.634 1.00 74.06 82 ARG A O 1
ATOM 582 N N . PRO A 1 83 ? -12.633 -7.690 3.625 1.00 66.56 83 PRO A N 1
ATOM 583 C CA . PRO A 1 83 ? -11.376 -7.583 4.351 1.00 66.56 83 PRO A CA 1
ATOM 584 C C . PRO A 1 83 ? -10.617 -8.918 4.254 1.00 66.56 83 PRO A C 1
ATOM 586 O O . PRO A 1 83 ? -11.230 -9.985 4.247 1.00 66.56 83 PRO A O 1
ATOM 589 N N . ASP A 1 84 ? -9.291 -8.843 4.127 1.00 67.94 84 ASP A N 1
ATOM 590 C CA . ASP A 1 84 ? -8.370 -9.993 4.056 1.00 67.94 84 ASP A CA 1
ATOM 591 C C . ASP A 1 84 ? -8.516 -10.933 2.847 1.00 67.94 84 ASP A C 1
ATOM 593 O O . ASP A 1 84 ? -7.921 -12.011 2.821 1.00 67.94 84 ASP A O 1
ATOM 597 N N . ALA A 1 85 ? -9.238 -10.521 1.804 1.00 68.19 85 ALA A N 1
ATOM 598 C CA . ALA A 1 85 ? -9.265 -11.245 0.538 1.00 68.19 85 ALA A CA 1
ATOM 599 C C . ALA A 1 85 ? -8.059 -10.896 -0.356 1.00 68.19 85 ALA A C 1
ATOM 601 O O . ALA A 1 85 ? -7.610 -9.750 -0.427 1.00 68.19 85 ALA A O 1
ATOM 602 N N . VAL A 1 86 ? -7.547 -11.904 -1.068 1.00 64.94 86 VAL A N 1
ATOM 603 C CA . VAL A 1 86 ? -6.513 -11.727 -2.094 1.00 64.94 86 VAL A CA 1
ATOM 604 C C . VAL A 1 86 ? -7.194 -11.349 -3.402 1.00 64.94 86 VAL A C 1
ATOM 606 O O . VAL A 1 86 ? -7.977 -12.125 -3.947 1.00 64.94 86 VAL A O 1
ATOM 609 N N . TYR A 1 87 ? -6.865 -10.169 -3.917 1.00 62.22 87 TYR A N 1
ATOM 610 C CA . TYR A 1 87 ? -7.272 -9.725 -5.245 1.00 62.22 87 TYR A CA 1
ATOM 611 C C . TYR A 1 87 ? -6.042 -9.678 -6.143 1.00 62.22 87 TYR A C 1
ATOM 613 O O . TYR A 1 87 ? -5.038 -9.052 -5.803 1.00 62.22 87 TYR A O 1
ATOM 621 N N . THR A 1 88 ? -6.112 -10.338 -7.295 1.00 59.44 88 THR A N 1
ATOM 622 C CA . THR A 1 88 ? -5.095 -10.203 -8.337 1.00 59.44 88 THR A CA 1
ATOM 623 C C . THR A 1 88 ? -5.282 -8.849 -9.008 1.00 59.44 88 THR A C 1
ATOM 625 O O . THR A 1 88 ? -6.311 -8.609 -9.639 1.00 59.44 88 THR A O 1
ATOM 628 N N . SER A 1 89 ? -4.315 -7.945 -8.862 1.00 51.81 89 SER A N 1
ATOM 629 C CA . SER A 1 89 ? -4.320 -6.694 -9.610 1.00 51.81 89 SER A CA 1
ATOM 630 C C . SER A 1 89 ? -3.662 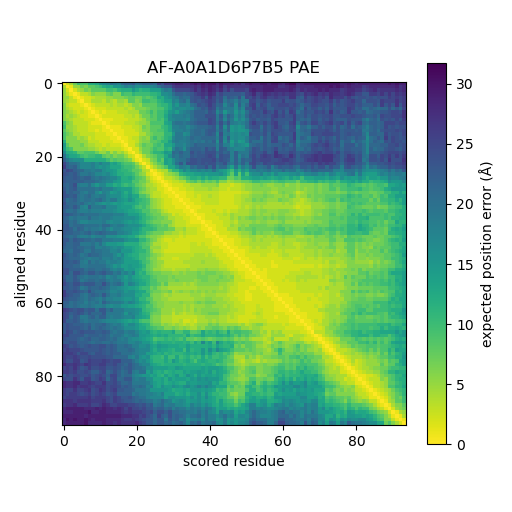-6.912 -10.974 1.00 51.81 89 SER A C 1
ATOM 632 O O . SER A 1 89 ? -2.487 -7.257 -11.073 1.00 51.81 89 SER A O 1
ATOM 634 N N . ASN A 1 90 ? -4.410 -6.684 -12.053 1.00 54.72 90 ASN A N 1
ATOM 635 C CA . ASN A 1 90 ? -3.836 -6.559 -13.393 1.00 54.72 90 ASN A CA 1
ATOM 636 C C . ASN A 1 90 ? -3.342 -5.120 -13.585 1.00 54.72 90 ASN A C 1
ATOM 638 O O . ASN A 1 90 ? -3.907 -4.363 -14.371 1.00 54.72 90 ASN A O 1
ATOM 642 N N . VAL A 1 91 ? -2.301 -4.718 -12.850 1.00 49.59 91 VAL A N 1
ATOM 643 C CA . VAL A 1 91 ? -1.599 -3.467 -13.168 1.00 49.59 91 VAL A CA 1
ATOM 644 C C . VAL A 1 91 ? -0.700 -3.746 -14.369 1.00 49.59 91 VAL A C 1
ATOM 646 O O . VAL A 1 91 ? 0.418 -4.231 -14.225 1.00 49.59 91 VAL A O 1
ATOM 649 N N . GLN A 1 92 ? -1.222 -3.500 -15.570 1.00 38.69 92 GLN A N 1
ATOM 650 C CA . GLN A 1 92 ? -0.412 -3.465 -16.783 1.00 38.69 92 GLN A CA 1
ATOM 651 C C . GLN A 1 92 ? 0.169 -2.058 -16.918 1.00 38.69 92 GLN A C 1
ATOM 653 O O . GLN A 1 92 ? -0.566 -1.099 -17.143 1.00 38.69 92 GLN A O 1
ATOM 658 N N . PHE A 1 93 ? 1.483 -1.938 -16.746 1.00 37.88 93 PHE A N 1
ATOM 659 C CA . PHE A 1 93 ? 2.216 -0.763 -17.204 1.00 37.88 93 PHE A CA 1
ATOM 660 C C . PHE A 1 93 ? 2.411 -0.930 -18.714 1.00 37.88 93 PHE A C 1
ATOM 662 O O . PHE A 1 93 ? 3.098 -1.864 -19.129 1.00 37.88 93 PHE A O 1
ATOM 669 N N . TYR A 1 94 ? 1.744 -0.088 -19.502 1.00 35.91 94 TYR A N 1
ATOM 670 C CA . TYR A 1 94 ? 1.966 0.047 -20.945 1.00 35.91 94 TYR A CA 1
ATOM 671 C C . TYR A 1 94 ? 2.896 1.225 -21.218 1.00 35.91 94 TYR A C 1
ATOM 673 O O . TYR A 1 94 ? 2.782 2.232 -20.478 1.00 35.91 94 TYR A O 1
#